Protein AF-A0A536V6M3-F1 (afdb_monomer_lite)

Foldseek 3Di:
DPPPDDDPVVVVVVVVLVVVLVVLVVVCVVVVLVCCCPVVVDDPVRSCVVVVVVVVVVVVCVVVLVVVCVVVVPNVVSVCVVSVVSVVVSVVVVD

pLDDT: mean 88.28, std 9.42, range [48.34, 97.19]

Structure (mmCIF, N/CA/C/O backbone):
data_AF-A0A536V6M3-F1
#
_entry.id   AF-A0A536V6M3-F1
#
loop_
_atom_site.group_PDB
_atom_site.id
_atom_site.type_symbol
_atom_site.label_atom_id
_atom_site.label_alt_id
_atom_site.label_comp_id
_atom_site.label_asym_id
_atom_site.label_entity_id
_atom_site.label_seq_id
_atom_site.pdbx_PDB_ins_code
_atom_site.Cartn_x
_atom_site.Cartn_y
_atom_site.Cartn_z
_atom_site.occupancy
_atom_site.B_iso_or_equiv
_atom_site.auth_seq_id
_atom_site.auth_comp_id
_atom_site.auth_asym_id
_atom_site.auth_atom_id
_atom_site.pdbx_PDB_model_num
ATOM 1 N N . MET A 1 1 ? -7.725 -26.811 33.284 1.00 48.34 1 MET A N 1
ATOM 2 C CA . MET A 1 1 ? -7.939 -26.698 31.825 1.00 48.34 1 MET A CA 1
ATOM 3 C C . MET A 1 1 ? -8.162 -25.225 31.510 1.00 48.34 1 MET A C 1
ATOM 5 O O . MET A 1 1 ? -9.211 -24.705 31.859 1.00 48.34 1 MET A O 1
ATOM 9 N N . GLN A 1 2 ? -7.157 -24.520 30.981 1.00 51.91 2 GLN A N 1
ATOM 10 C CA . GLN A 1 2 ? -7.327 -23.126 30.548 1.00 51.91 2 GLN A CA 1
ATOM 11 C C . GLN A 1 2 ? -8.332 -23.106 29.391 1.00 51.91 2 GLN A C 1
ATOM 13 O O . GLN A 1 2 ? -8.073 -23.691 28.339 1.00 51.91 2 GLN A O 1
ATOM 18 N N . GLN A 1 3 ? -9.496 -22.488 29.606 1.00 55.72 3 GLN A N 1
ATOM 19 C CA . GLN A 1 3 ? -10.445 -22.196 28.537 1.00 55.72 3 GLN A CA 1
ATOM 20 C C . GLN A 1 3 ? -9.702 -21.386 27.472 1.00 55.72 3 GLN A C 1
ATOM 22 O O . GLN A 1 3 ? -9.227 -20.285 27.746 1.00 55.72 3 GLN A O 1
ATOM 27 N N . ARG A 1 4 ? -9.562 -21.943 26.264 1.00 62.31 4 ARG A N 1
ATOM 28 C CA . ARG A 1 4 ? -9.085 -21.186 25.106 1.00 62.31 4 ARG A CA 1
ATOM 29 C C . ARG A 1 4 ? -10.141 -20.125 24.817 1.00 62.31 4 ARG A C 1
ATOM 31 O O . ARG A 1 4 ? -11.148 -20.427 24.184 1.00 62.31 4 ARG A O 1
ATOM 38 N N . ALA A 1 5 ? -9.950 -18.919 25.344 1.00 69.25 5 ALA A N 1
ATOM 39 C CA . ALA A 1 5 ? -10.794 -17.785 25.007 1.00 69.25 5 ALA A CA 1
ATOM 40 C C . ALA A 1 5 ? -10.767 -17.627 23.480 1.00 69.25 5 ALA A C 1
ATOM 42 O O . ALA A 1 5 ? -9.698 -17.480 22.885 1.00 69.25 5 ALA A O 1
ATOM 43 N N . SER A 1 6 ? -11.929 -17.746 22.838 1.00 80.94 6 SER A N 1
ATOM 44 C CA . SER A 1 6 ? -12.053 -17.550 21.397 1.00 80.94 6 SER A CA 1
ATOM 45 C C . SER A 1 6 ? -11.586 -16.140 21.045 1.00 80.94 6 SER A C 1
ATOM 47 O O . SER A 1 6 ? -12.018 -15.175 21.680 1.00 80.94 6 SER A O 1
ATOM 49 N N . LEU A 1 7 ? -10.721 -16.015 20.035 1.00 83.56 7 LEU A N 1
ATOM 50 C CA . LEU A 1 7 ? -10.275 -14.709 19.554 1.00 83.56 7 LEU A CA 1
ATOM 51 C C . LEU A 1 7 ? -11.488 -13.857 19.133 1.00 83.56 7 LEU A C 1
ATOM 53 O O . LEU A 1 7 ? -12.399 -14.387 18.488 1.00 83.56 7 LEU A O 1
ATOM 57 N N . PRO A 1 8 ? -11.513 -12.551 19.456 1.00 89.75 8 PRO A N 1
ATOM 58 C CA . PRO A 1 8 ? -12.586 -11.659 19.031 1.00 89.75 8 PRO A CA 1
ATOM 59 C C . PRO A 1 8 ? -12.764 -11.673 17.507 1.00 89.75 8 PRO A C 1
ATOM 61 O O . PRO A 1 8 ? -11.783 -11.694 16.764 1.00 89.75 8 PRO A O 1
ATOM 64 N N . GLY A 1 9 ? -14.006 -11.590 17.021 1.00 89.19 9 GLY A N 1
ATOM 65 C CA . GLY A 1 9 ? -14.297 -11.632 15.578 1.00 89.19 9 GLY A CA 1
ATOM 66 C C . GLY A 1 9 ? -13.600 -10.535 14.757 1.00 89.19 9 GLY A C 1
ATOM 67 O O . GLY A 1 9 ? -13.287 -10.742 13.588 1.00 89.19 9 GLY A O 1
ATOM 68 N N . SER A 1 10 ? -13.277 -9.393 15.373 1.00 88.81 10 SER A N 1
ATOM 69 C CA . SER A 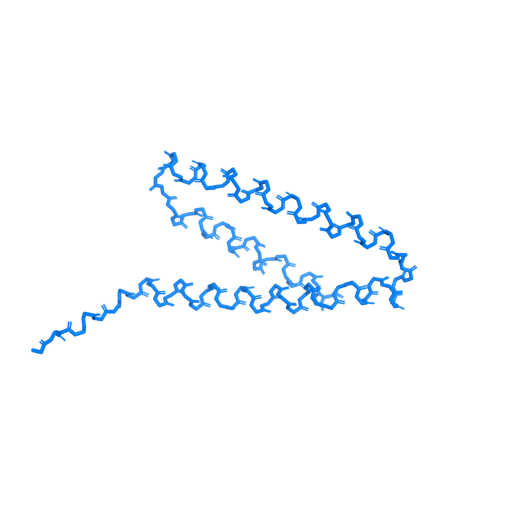1 10 ? -12.493 -8.324 14.741 1.00 88.81 10 SER A CA 1
ATOM 70 C C . SER A 1 10 ? -11.063 -8.745 14.399 1.00 88.81 10 SER A C 1
ATOM 72 O O . SER A 1 10 ? -10.534 -8.287 13.392 1.00 88.81 10 SER A O 1
ATOM 74 N N . VAL A 1 11 ? -10.452 -9.629 15.195 1.00 90.06 11 VAL A N 1
ATOM 75 C CA . VAL A 1 11 ? -9.106 -10.160 14.935 1.00 90.06 11 VAL A CA 1
ATOM 76 C C . VAL A 1 11 ? -9.126 -11.034 13.687 1.00 90.06 11 VAL A C 1
ATOM 78 O O . VAL A 1 11 ? -8.276 -10.871 12.819 1.00 90.06 11 VAL A O 1
ATOM 81 N N . TRP A 1 12 ? -10.135 -11.897 13.554 1.00 93.25 12 TRP A N 1
ATOM 82 C CA . TRP A 1 12 ? -10.328 -12.704 12.349 1.00 93.25 12 TRP A CA 1
ATOM 83 C C . TRP A 1 12 ? -10.570 -11.840 11.114 1.00 93.25 12 TRP A C 1
ATOM 85 O O . TRP A 1 12 ? -9.903 -12.028 10.100 1.00 93.25 12 TRP A O 1
ATOM 95 N N . ALA A 1 13 ? -11.475 -10.862 11.205 1.00 90.81 13 ALA A N 1
ATOM 96 C CA . ALA A 1 13 ? -11.775 -9.971 10.090 1.00 90.81 13 ALA A CA 1
ATOM 97 C C . ALA A 1 13 ? -10.536 -9.184 9.633 1.00 90.81 13 ALA A C 1
ATOM 99 O O . ALA A 1 13 ? -10.218 -9.176 8.447 1.00 90.81 13 ALA A O 1
ATOM 100 N N . LEU A 1 14 ? -9.803 -8.563 10.564 1.00 90.69 14 LEU A N 1
ATOM 101 C CA . LEU A 1 14 ? -8.580 -7.826 10.237 1.00 90.69 14 LEU A CA 1
ATOM 102 C C . LEU A 1 14 ? -7.467 -8.748 9.732 1.00 90.69 14 LEU A C 1
ATOM 104 O O . LEU A 1 14 ? -6.745 -8.359 8.822 1.00 90.69 14 LEU A O 1
ATOM 108 N N . GLY A 1 15 ? -7.359 -9.964 10.271 1.00 93.81 15 GLY A N 1
ATOM 109 C CA . GLY A 1 15 ? -6.403 -10.965 9.807 1.00 93.81 15 GLY A CA 1
ATOM 110 C C . GLY A 1 15 ? -6.623 -11.336 8.342 1.00 93.81 15 GLY A C 1
ATOM 111 O O . GLY A 1 15 ? -5.684 -11.279 7.555 1.00 93.81 15 GLY A O 1
ATOM 112 N N . PHE A 1 16 ? -7.865 -11.633 7.947 1.00 95.31 16 PHE A N 1
ATOM 113 C CA . PHE A 1 16 ? -8.190 -11.911 6.544 1.00 95.31 16 PHE A CA 1
ATOM 114 C C . PHE A 1 16 ? -7.980 -10.698 5.637 1.00 95.31 16 PHE A C 1
ATOM 116 O O . PHE A 1 16 ? -7.439 -10.849 4.545 1.00 95.31 16 PHE A O 1
ATOM 123 N N . VAL A 1 17 ? -8.374 -9.500 6.080 1.00 92.50 17 VAL A N 1
ATOM 124 C CA . VAL A 1 17 ? -8.163 -8.271 5.300 1.00 92.50 17 VAL A CA 1
ATOM 125 C C . VAL A 1 17 ? -6.672 -8.018 5.077 1.00 92.50 17 VAL A C 1
ATOM 127 O O . VAL A 1 17 ? -6.278 -7.766 3.942 1.00 92.50 17 VAL A O 1
ATOM 130 N N . SER A 1 18 ? -5.845 -8.141 6.119 1.00 92.19 18 SER A N 1
ATOM 131 C CA . SER A 1 18 ? -4.389 -7.992 6.008 1.00 92.19 18 SER A CA 1
ATOM 132 C C . SER A 1 18 ? -3.797 -9.050 5.085 1.00 92.19 18 SER A C 1
ATOM 134 O O . SER A 1 18 ? -3.089 -8.698 4.155 1.00 92.19 18 SER A O 1
ATOM 136 N N . LEU A 1 19 ? -4.154 -10.327 5.270 1.00 95.31 19 LEU A N 1
ATOM 137 C CA . LEU A 1 19 ? -3.666 -11.426 4.435 1.00 95.31 19 LEU A CA 1
ATOM 138 C C . LEU A 1 19 ? -3.958 -11.183 2.947 1.00 95.31 19 LEU A C 1
ATOM 140 O O . LEU A 1 19 ? -3.064 -11.279 2.113 1.00 95.31 19 LEU A O 1
ATOM 144 N N . LEU A 1 20 ? -5.209 -10.864 2.604 1.00 93.81 20 LEU A N 1
ATOM 145 C CA . LEU A 1 20 ? -5.606 -10.627 1.213 1.00 93.81 20 LEU A CA 1
ATOM 146 C C . LEU A 1 20 ? -4.934 -9.375 0.639 1.00 93.81 20 LEU A C 1
ATOM 148 O O . LEU A 1 20 ? -4.559 -9.348 -0.538 1.00 93.81 20 LEU A O 1
ATOM 152 N N . MET A 1 21 ? -4.775 -8.338 1.462 1.00 92.56 21 MET A N 1
ATOM 153 C CA . MET A 1 21 ? -4.082 -7.120 1.065 1.00 92.56 21 MET A CA 1
ATOM 154 C C . MET A 1 21 ? -2.600 -7.394 0.790 1.00 92.56 21 MET A C 1
ATOM 156 O O . MET A 1 21 ? -2.111 -6.980 -0.257 1.00 92.56 21 MET A O 1
ATOM 160 N N . ASP A 1 22 ? -1.921 -8.137 1.659 1.00 93.06 22 ASP A N 1
ATOM 161 C CA . ASP A 1 22 ? -0.503 -8.467 1.511 1.00 93.06 22 ASP A CA 1
ATOM 162 C C . ASP A 1 22 ? -0.278 -9.354 0.287 1.00 93.06 22 ASP A C 1
ATOM 164 O O . ASP A 1 22 ? 0.502 -8.991 -0.588 1.00 93.06 22 ASP A O 1
ATOM 168 N N . VAL A 1 23 ? -1.048 -10.439 0.136 1.00 93.50 23 VAL A N 1
ATOM 169 C CA . VAL A 1 23 ? -0.956 -11.330 -1.036 1.00 93.50 23 VAL A CA 1
ATOM 170 C C . VAL A 1 23 ? -1.103 -10.544 -2.339 1.00 93.50 23 VAL A C 1
ATOM 172 O O . VAL A 1 23 ? -0.312 -10.709 -3.263 1.00 93.50 23 VAL A O 1
ATOM 175 N N . SER A 1 24 ? -2.093 -9.654 -2.423 1.00 90.69 24 SER A N 1
ATOM 176 C CA . SER A 1 24 ? -2.301 -8.863 -3.639 1.00 90.69 24 SER A CA 1
ATOM 177 C C . SER A 1 24 ? -1.237 -7.788 -3.864 1.00 90.69 24 SER A C 1
ATOM 179 O O . SER A 1 24 ? -0.966 -7.457 -5.014 1.00 90.69 24 SER A O 1
ATOM 181 N N . SER A 1 25 ? -0.626 -7.244 -2.808 1.00 90.56 25 SER A N 1
ATOM 182 C CA . SER A 1 25 ? 0.496 -6.308 -2.947 1.00 90.56 25 SER A CA 1
ATOM 183 C C . SER A 1 25 ? 1.754 -7.031 -3.427 1.00 90.56 25 SER A C 1
ATOM 185 O O . SER A 1 25 ? 2.384 -6.578 -4.377 1.00 90.56 25 SER A O 1
ATOM 187 N N . GLU A 1 26 ? 2.082 -8.177 -2.833 1.00 91.75 26 GLU A N 1
ATOM 188 C CA . GLU A 1 26 ? 3.270 -8.973 -3.174 1.00 91.75 26 GLU A CA 1
ATOM 189 C C . GLU A 1 26 ? 3.223 -9.508 -4.614 1.00 91.75 26 GLU A C 1
ATOM 191 O O . GLU A 1 26 ? 4.238 -9.543 -5.314 1.00 91.75 26 GLU A O 1
ATOM 196 N N . MET A 1 27 ? 2.032 -9.854 -5.118 1.00 90.44 27 MET A N 1
ATOM 197 C CA . MET A 1 27 ? 1.863 -10.202 -6.535 1.00 90.44 27 MET A CA 1
ATOM 198 C C . MET A 1 27 ? 2.278 -9.056 -7.468 1.00 90.44 27 MET A C 1
ATOM 200 O O . MET A 1 27 ? 2.933 -9.298 -8.476 1.00 90.44 27 MET A O 1
ATOM 204 N N . ILE A 1 28 ? 1.933 -7.809 -7.137 1.00 88.94 28 ILE A N 1
ATOM 205 C CA . ILE A 1 28 ? 2.303 -6.646 -7.955 1.00 88.94 28 ILE A CA 1
ATOM 206 C C . ILE A 1 28 ? 3.787 -6.326 -7.777 1.00 88.94 28 ILE A C 1
ATOM 208 O O . ILE A 1 28 ? 4.484 -6.155 -8.772 1.00 88.94 28 ILE A O 1
ATOM 212 N N . HIS A 1 29 ? 4.286 -6.287 -6.539 1.00 88.75 29 HIS A N 1
ATOM 213 C CA . HIS A 1 29 ? 5.689 -5.973 -6.251 1.00 88.75 29 HIS A CA 1
ATOM 214 C C . HIS A 1 29 ? 6.665 -6.958 -6.901 1.00 88.75 29 HIS A C 1
ATOM 216 O O . HIS A 1 29 ? 7.715 -6.545 -7.376 1.00 88.75 29 HIS A O 1
ATOM 222 N N . SER A 1 30 ? 6.310 -8.241 -6.993 1.00 88.50 30 SER A N 1
ATOM 223 C CA . SER A 1 30 ? 7.158 -9.231 -7.669 1.00 88.50 30 SER A CA 1
ATOM 224 C C . SER A 1 30 ? 7.143 -9.115 -9.198 1.00 88.50 30 SER A C 1
ATOM 226 O O . SER A 1 30 ? 8.157 -9.378 -9.844 1.00 88.50 30 SER A O 1
ATOM 228 N N . LEU A 1 31 ? 6.013 -8.721 -9.796 1.00 90.50 31 LEU A N 1
ATOM 229 C CA . LEU A 1 31 ? 5.840 -8.694 -11.253 1.00 90.50 31 LEU A CA 1
ATOM 230 C C . LEU A 1 31 ? 6.195 -7.344 -11.888 1.00 90.50 31 LEU A C 1
ATOM 232 O O . LEU A 1 31 ? 6.688 -7.308 -13.017 1.00 90.50 31 LEU A O 1
ATOM 236 N N . LEU A 1 32 ? 5.959 -6.237 -11.184 1.00 91.38 32 LEU A N 1
ATOM 237 C CA . LEU A 1 32 ? 6.117 -4.883 -11.714 1.00 91.38 32 LEU A CA 1
ATOM 238 C C . LEU A 1 32 ? 7.550 -4.589 -12.203 1.00 91.38 32 LEU A C 1
ATOM 240 O O . LEU A 1 32 ? 7.685 -4.105 -13.329 1.00 91.38 32 LEU A O 1
ATOM 244 N N . PRO A 1 33 ? 8.627 -4.931 -11.468 1.00 92.25 33 PRO A N 1
ATOM 245 C CA . PRO A 1 33 ? 9.998 -4.662 -11.912 1.00 92.25 33 PRO A CA 1
ATOM 246 C C . PRO A 1 33 ? 10.356 -5.454 -13.168 1.00 92.25 33 PRO A C 1
ATOM 248 O O . PRO A 1 33 ? 10.968 -4.927 -14.098 1.00 92.25 33 PRO A O 1
ATOM 251 N N . VAL A 1 34 ? 9.912 -6.714 -13.227 1.00 92.75 34 VAL A N 1
ATOM 252 C CA . VAL A 1 34 ? 10.108 -7.583 -14.391 1.00 92.75 34 VAL A CA 1
ATOM 253 C C . VAL A 1 34 ? 9.410 -6.988 -15.609 1.00 92.75 34 VAL A C 1
ATOM 255 O O . VAL A 1 34 ? 10.021 -6.892 -16.672 1.00 92.75 34 VAL A O 1
ATOM 258 N N . PHE A 1 35 ? 8.168 -6.525 -15.462 1.00 91.62 35 PHE A N 1
ATOM 259 C CA . PHE A 1 35 ? 7.431 -5.857 -16.534 1.00 91.62 35 PHE A CA 1
ATOM 260 C C . PHE A 1 35 ? 8.124 -4.566 -16.999 1.00 91.62 35 PHE A C 1
ATOM 262 O O . PHE A 1 35 ? 8.290 -4.345 -18.199 1.00 91.62 35 PHE A O 1
ATOM 269 N N . MET A 1 36 ? 8.594 -3.738 -16.063 1.00 93.81 36 MET A N 1
ATOM 270 C CA . MET A 1 36 ? 9.292 -2.491 -16.378 1.00 93.81 36 MET A CA 1
ATOM 271 C C . MET A 1 36 ? 10.565 -2.725 -17.193 1.00 93.81 36 MET A C 1
ATOM 273 O O . MET A 1 36 ? 10.824 -1.984 -18.138 1.00 93.81 36 MET A O 1
ATOM 277 N N . VAL A 1 37 ? 11.348 -3.754 -16.869 1.00 95.44 37 VAL A N 1
ATOM 278 C CA . VAL A 1 37 ? 12.580 -4.060 -17.610 1.00 95.44 37 VAL A CA 1
ATOM 279 C C . VAL A 1 37 ? 12.276 -4.735 -18.947 1.00 95.44 37 VAL A C 1
ATOM 281 O O . VAL A 1 37 ? 12.841 -4.356 -19.969 1.00 95.44 37 VAL A O 1
ATOM 284 N N . THR A 1 38 ? 11.389 -5.732 -18.958 1.00 93.75 38 THR A N 1
ATOM 285 C CA . THR A 1 38 ? 11.192 -6.605 -20.129 1.00 93.75 38 THR A CA 1
ATOM 286 C C . THR A 1 38 ? 10.237 -6.034 -21.171 1.00 93.75 38 THR A C 1
ATOM 288 O O . THR A 1 38 ? 10.484 -6.195 -22.362 1.00 93.75 38 THR A O 1
ATOM 291 N N . VAL A 1 39 ? 9.163 -5.364 -20.744 1.00 93.38 39 VAL A N 1
ATOM 292 C CA . VAL A 1 39 ? 8.120 -4.841 -21.639 1.00 93.38 39 VAL A CA 1
ATOM 293 C C . VAL A 1 39 ? 8.322 -3.356 -21.905 1.00 93.38 39 VAL A C 1
ATOM 295 O O . VAL A 1 39 ? 8.261 -2.926 -23.053 1.00 93.38 39 VAL A O 1
ATOM 298 N N . LEU A 1 40 ? 8.593 -2.568 -20.860 1.00 92.25 40 LEU A N 1
ATOM 299 C CA . LEU A 1 40 ? 8.785 -1.119 -21.000 1.00 92.25 40 LEU A CA 1
ATOM 300 C C . LEU A 1 40 ? 10.228 -0.727 -21.358 1.00 92.25 40 LEU A C 1
ATOM 302 O O . LEU A 1 40 ? 10.480 0.440 -21.654 1.00 92.25 40 LEU A O 1
ATOM 306 N N . GLY A 1 41 ? 11.178 -1.670 -21.324 1.00 92.94 41 GLY A N 1
ATOM 307 C CA . GLY A 1 41 ? 12.588 -1.416 -21.644 1.00 92.94 41 GLY A CA 1
ATOM 308 C C . GLY A 1 41 ? 13.296 -0.487 -20.650 1.00 92.94 41 GLY A C 1
ATOM 309 O O . GLY A 1 41 ? 14.273 0.173 -21.005 1.00 92.94 41 GLY A O 1
ATOM 310 N N . SER A 1 42 ? 12.791 -0.385 -19.419 1.00 94.56 42 SER A N 1
ATOM 311 C CA . SER A 1 42 ? 13.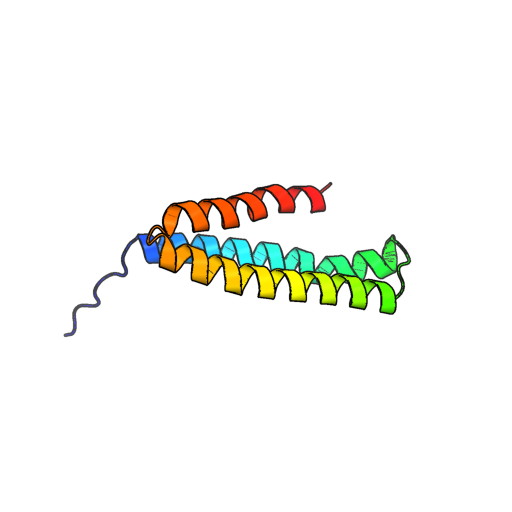351 0.485 -18.386 1.00 94.56 42 SER A CA 1
ATOM 312 C C . SER A 1 42 ? 14.688 -0.047 -17.867 1.00 94.56 42 SER A C 1
ATOM 314 O O . SER A 1 42 ? 14.909 -1.255 -17.773 1.00 94.56 42 SER A O 1
ATOM 316 N N . SER A 1 43 ? 15.593 0.862 -17.499 1.00 95.31 43 SER A N 1
ATOM 317 C CA . SER A 1 43 ? 16.897 0.485 -16.946 1.00 95.31 43 SER A CA 1
ATOM 318 C C . SER A 1 43 ? 16.782 0.033 -15.485 1.00 95.31 43 SER A C 1
ATOM 320 O O . SER A 1 43 ? 15.926 0.521 -14.745 1.00 95.31 43 SER A O 1
ATOM 322 N N . ALA A 1 44 ? 17.698 -0.829 -15.029 1.00 93.06 44 ALA A N 1
ATOM 323 C CA . ALA A 1 44 ? 17.748 -1.259 -13.626 1.00 93.06 44 ALA A CA 1
ATOM 324 C C . ALA A 1 44 ? 17.925 -0.080 -12.646 1.00 93.06 44 ALA A C 1
ATOM 326 O O . ALA A 1 44 ? 17.365 -0.097 -11.553 1.00 93.06 44 ALA A O 1
ATOM 327 N N . LEU A 1 45 ? 18.649 0.972 -13.053 1.00 96.19 45 LEU A N 1
ATOM 328 C CA . LEU A 1 45 ? 18.791 2.202 -12.267 1.00 96.19 45 LEU A CA 1
ATOM 329 C C . LEU A 1 45 ? 17.438 2.903 -12.085 1.00 96.19 45 LEU A C 1
ATOM 331 O O . LEU A 1 45 ? 17.100 3.325 -10.984 1.00 96.19 45 LEU A O 1
ATOM 335 N N . THR A 1 46 ? 16.661 3.021 -13.164 1.00 95.31 46 THR A N 1
ATOM 336 C CA . THR A 1 46 ? 15.339 3.660 -13.141 1.00 95.31 46 THR A CA 1
ATOM 337 C C . THR A 1 46 ? 14.370 2.888 -12.251 1.00 95.31 46 THR A C 1
ATOM 339 O O . THR A 1 46 ? 13.679 3.501 -11.442 1.00 95.31 46 THR A O 1
ATOM 342 N N . VAL A 1 47 ? 14.358 1.556 -12.356 1.00 95.62 47 VAL A N 1
ATOM 343 C CA . VAL A 1 47 ? 13.555 0.685 -11.486 1.00 95.62 47 VAL A CA 1
ATOM 344 C C . VAL A 1 47 ? 13.951 0.880 -10.024 1.00 95.62 47 VAL A C 1
ATOM 346 O O . VAL A 1 47 ? 13.088 1.183 -9.209 1.00 95.62 47 VAL A O 1
ATOM 349 N N . GLY A 1 48 ? 15.249 0.824 -9.707 1.00 95.12 48 GLY A N 1
ATOM 350 C CA . GLY A 1 48 ? 15.732 1.011 -8.338 1.00 95.12 48 GLY A CA 1
ATOM 351 C C . GLY A 1 48 ? 15.387 2.383 -7.748 1.00 95.12 48 GLY A C 1
ATOM 352 O O . GLY A 1 48 ? 15.035 2.477 -6.575 1.00 95.12 48 GLY A O 1
ATOM 353 N N . LEU A 1 49 ? 15.424 3.452 -8.553 1.00 97.19 49 LEU A N 1
ATOM 354 C CA . LEU A 1 49 ? 14.985 4.782 -8.117 1.00 97.19 49 LEU A CA 1
ATOM 355 C C . LEU A 1 49 ? 13.480 4.830 -7.828 1.00 97.19 49 LEU A C 1
ATOM 357 O O . LEU A 1 49 ? 13.073 5.442 -6.843 1.00 97.19 49 LEU A O 1
ATOM 361 N N . ILE A 1 50 ? 12.659 4.197 -8.671 1.00 94.69 50 ILE A N 1
ATOM 362 C CA . ILE A 1 50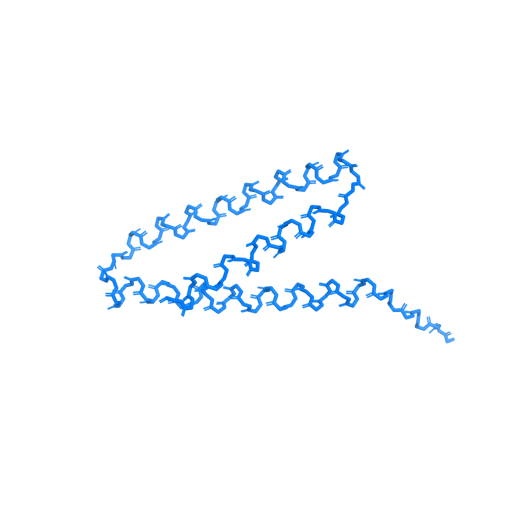 ? 11.201 4.162 -8.503 1.00 94.69 50 ILE A CA 1
ATOM 363 C C . ILE A 1 50 ? 10.819 3.332 -7.277 1.00 94.69 50 ILE A C 1
ATOM 365 O O . ILE A 1 50 ? 10.060 3.814 -6.439 1.00 94.69 50 ILE A O 1
ATOM 369 N N . GLU A 1 51 ? 11.362 2.122 -7.141 1.00 92.31 51 GLU A N 1
ATOM 370 C CA . GLU A 1 51 ? 11.100 1.254 -5.991 1.00 92.31 51 GLU A CA 1
ATOM 371 C C . GLU A 1 51 ? 11.588 1.888 -4.691 1.00 92.31 51 GLU A C 1
ATOM 373 O O . GLU A 1 51 ? 10.827 1.974 -3.729 1.00 92.31 51 GLU A O 1
ATOM 378 N N . GLY A 1 52 ? 12.811 2.426 -4.683 1.00 95.06 52 GLY A N 1
ATOM 379 C CA . GLY A 1 52 ? 13.365 3.095 -3.510 1.00 95.06 52 GLY A CA 1
ATOM 380 C C . GLY A 1 52 ? 12.544 4.316 -3.091 1.00 95.06 52 GLY A C 1
ATOM 381 O O . GLY A 1 52 ? 12.273 4.505 -1.904 1.00 95.06 52 GLY A O 1
ATOM 382 N N . ALA A 1 53 ? 12.090 5.131 -4.048 1.00 97.06 53 ALA A N 1
ATOM 383 C CA . ALA A 1 53 ? 11.211 6.261 -3.755 1.00 97.06 53 ALA A CA 1
ATOM 384 C C . ALA A 1 53 ? 9.840 5.804 -3.232 1.00 97.0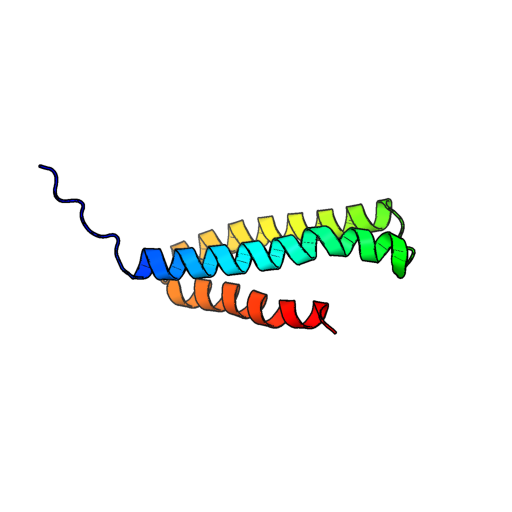6 53 ALA A C 1
ATOM 386 O O . ALA A 1 53 ? 9.325 6.395 -2.280 1.00 97.06 53 ALA A O 1
ATOM 387 N N . ALA A 1 54 ? 9.259 4.755 -3.822 1.00 92.75 54 ALA A N 1
ATOM 388 C CA . ALA A 1 54 ? 7.981 4.194 -3.396 1.00 92.75 54 ALA A CA 1
ATOM 389 C C . ALA A 1 54 ? 8.054 3.639 -1.966 1.00 92.75 54 ALA A C 1
ATOM 391 O O . ALA A 1 54 ? 7.177 3.926 -1.149 1.00 92.75 54 ALA A O 1
ATOM 392 N N . GLU A 1 55 ? 9.116 2.906 -1.634 1.00 93.25 55 GLU A N 1
ATOM 393 C CA . GLU A 1 55 ? 9.321 2.340 -0.302 1.00 93.25 55 GLU A CA 1
ATOM 394 C C . GLU A 1 55 ? 9.589 3.432 0.743 1.00 93.25 55 GLU A C 1
ATOM 396 O O . GLU A 1 55 ? 8.982 3.430 1.817 1.00 93.25 55 GLU A O 1
ATOM 401 N N . ALA A 1 56 ? 10.402 4.439 0.408 1.00 96.56 56 ALA A N 1
ATOM 402 C CA . ALA A 1 56 ? 10.621 5.596 1.271 1.00 96.56 56 ALA A CA 1
ATOM 403 C C . ALA A 1 56 ? 9.309 6.342 1.570 1.00 96.56 56 ALA A C 1
ATOM 405 O O . ALA A 1 56 ? 9.015 6.643 2.730 1.00 96.56 56 ALA A O 1
ATOM 406 N N . LEU A 1 57 ? 8.487 6.596 0.546 1.00 95.06 57 LEU A N 1
ATOM 407 C CA . LEU A 1 57 ? 7.161 7.199 0.705 1.00 95.06 57 LEU A CA 1
ATOM 408 C C . LEU A 1 57 ? 6.249 6.337 1.582 1.00 95.06 57 LEU A C 1
ATOM 410 O O . LEU A 1 57 ? 5.596 6.869 2.481 1.00 95.06 57 LEU A O 1
ATOM 414 N N . ALA A 1 58 ? 6.229 5.020 1.373 1.00 92.31 58 ALA A N 1
ATOM 415 C CA . ALA A 1 58 ? 5.426 4.102 2.172 1.00 92.31 58 ALA A CA 1
ATOM 416 C C . ALA A 1 58 ? 5.825 4.141 3.655 1.00 92.31 58 ALA A C 1
ATOM 418 O O . ALA A 1 58 ? 4.956 4.231 4.526 1.00 92.31 58 ALA A O 1
ATOM 419 N N . LEU A 1 59 ? 7.127 4.138 3.957 1.00 94.44 59 LEU A N 1
ATOM 420 C CA . LEU A 1 59 ? 7.640 4.230 5.325 1.00 94.44 59 LEU A CA 1
ATOM 421 C C . LEU A 1 59 ? 7.306 5.576 5.976 1.00 94.44 59 LEU A C 1
ATOM 423 O O . LEU A 1 59 ? 6.840 5.600 7.117 1.00 94.44 59 LEU A O 1
ATOM 427 N N . ILE A 1 60 ? 7.472 6.682 5.248 1.00 95.31 60 ILE A N 1
ATOM 428 C CA . ILE A 1 60 ? 7.088 8.022 5.709 1.00 95.31 60 ILE A CA 1
ATOM 429 C C . ILE A 1 60 ? 5.595 8.042 6.060 1.00 95.31 60 ILE A C 1
ATOM 431 O O . ILE A 1 60 ? 5.222 8.365 7.190 1.00 95.31 60 ILE A O 1
ATOM 435 N N . VAL A 1 61 ? 4.729 7.631 5.129 1.00 92.38 61 VAL A N 1
ATOM 436 C CA . VAL A 1 61 ? 3.273 7.603 5.336 1.00 92.38 61 VAL A CA 1
ATOM 437 C C . VAL A 1 61 ? 2.898 6.691 6.504 1.00 92.38 61 VAL A C 1
ATOM 439 O O . VAL A 1 61 ? 2.032 7.048 7.303 1.00 92.38 61 VAL A O 1
ATOM 442 N N . LYS A 1 62 ? 3.560 5.542 6.663 1.00 90.19 62 LYS A N 1
ATOM 443 C CA . LYS A 1 62 ? 3.327 4.613 7.777 1.00 90.19 62 LYS A CA 1
ATOM 444 C C . LYS A 1 62 ? 3.623 5.255 9.135 1.00 90.19 62 LYS A C 1
ATOM 446 O O . LYS A 1 62 ? 2.823 5.105 10.056 1.00 90.19 62 LYS A O 1
ATOM 451 N N . VAL A 1 63 ? 4.716 6.011 9.254 1.00 91.94 63 VAL A N 1
ATOM 452 C CA . VAL A 1 63 ? 5.047 6.743 10.489 1.00 91.94 63 VAL A CA 1
ATOM 453 C C . VAL A 1 63 ? 3.992 7.811 10.785 1.00 91.94 63 VAL A C 1
ATOM 455 O O . VAL A 1 63 ? 3.410 7.817 11.870 1.00 91.94 63 VAL A O 1
ATOM 458 N N . PHE A 1 64 ? 3.689 8.683 9.819 1.00 90.31 64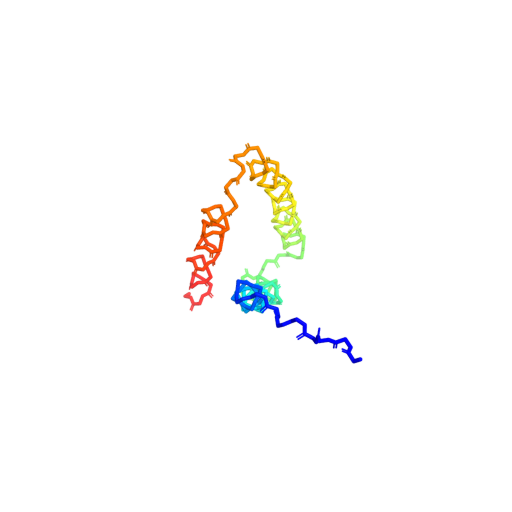 PHE A N 1
ATOM 459 C CA . PHE A 1 64 ? 2.744 9.783 10.035 1.00 90.31 64 PHE A CA 1
ATOM 460 C C . PHE A 1 64 ? 1.310 9.301 10.279 1.00 90.31 64 PHE A C 1
ATOM 462 O O . PHE A 1 64 ? 0.627 9.830 11.155 1.00 90.31 64 PHE A O 1
ATOM 469 N N . SER A 1 65 ? 0.855 8.277 9.557 1.00 88.06 65 SER A N 1
ATOM 470 C CA . SER A 1 65 ? -0.483 7.703 9.747 1.00 88.06 65 SER A CA 1
ATOM 471 C C . SER A 1 65 ? -0.647 7.043 11.116 1.00 88.06 65 SER A C 1
ATOM 473 O O . SER A 1 65 ? -1.720 7.160 11.707 1.00 88.06 65 SER A O 1
ATOM 475 N N . GLY A 1 66 ? 0.408 6.421 11.656 1.00 87.44 66 GLY A N 1
ATOM 476 C CA . GLY A 1 66 ? 0.420 5.887 13.018 1.00 87.44 66 GLY A CA 1
ATOM 477 C C . GLY A 1 66 ? 0.252 6.987 14.065 1.00 87.44 66 GLY A C 1
ATOM 478 O O . GLY A 1 66 ? -0.690 6.943 14.855 1.00 87.44 66 GLY A O 1
ATOM 479 N N . VAL A 1 67 ? 1.089 8.030 13.996 1.00 89.12 67 VAL A N 1
ATOM 480 C CA . VAL A 1 67 ? 1.006 9.192 14.902 1.00 89.12 67 VAL A CA 1
ATOM 481 C C . VAL A 1 67 ? -0.370 9.853 14.827 1.00 89.12 67 VAL A C 1
ATOM 483 O O . VAL A 1 67 ? -0.983 10.156 15.851 1.00 89.12 67 VAL A O 1
ATOM 486 N N . TRP A 1 68 ? -0.892 10.047 13.615 1.00 87.44 68 TRP A N 1
ATOM 487 C CA . TRP A 1 68 ? -2.189 10.682 13.418 1.00 87.44 68 TRP A CA 1
ATOM 488 C C . TRP A 1 68 ? -3.344 9.817 13.940 1.00 87.44 68 TRP A C 1
ATOM 490 O O . TRP A 1 68 ? -4.274 10.327 14.569 1.00 87.44 68 TRP A O 1
ATOM 500 N N . SER A 1 69 ? -3.261 8.499 13.740 1.00 89.00 69 SER A N 1
ATOM 501 C CA . SER A 1 69 ? -4.224 7.533 14.270 1.00 89.00 69 SER A CA 1
ATOM 502 C C . SER A 1 69 ? -4.259 7.522 15.792 1.00 89.00 69 SER A C 1
ATOM 504 O O . SER A 1 69 ? -5.345 7.486 16.378 1.00 89.00 69 SER A O 1
ATOM 506 N N . ASP A 1 70 ? -3.094 7.572 16.431 1.00 88.69 70 ASP A N 1
ATOM 507 C CA . ASP A 1 70 ? -2.998 7.590 17.886 1.00 88.69 70 ASP A CA 1
ATOM 508 C C . ASP A 1 70 ? -3.483 8.920 18.471 1.00 88.69 70 ASP A C 1
ATOM 510 O O . ASP A 1 70 ? -4.202 8.909 19.469 1.00 88.69 70 ASP A O 1
ATOM 514 N N . TYR A 1 71 ? -3.207 10.049 17.809 1.00 89.38 71 TYR A N 1
ATOM 515 C CA . TYR A 1 71 ? -3.715 11.360 18.226 1.00 89.38 71 TYR A CA 1
ATOM 516 C C . TYR A 1 71 ? -5.248 11.464 18.140 1.00 89.38 71 TYR A C 1
ATOM 518 O O . TYR A 1 71 ? -5.891 11.979 19.053 1.00 89.38 71 TYR A O 1
ATOM 526 N N . ILE A 1 72 ? -5.862 10.958 17.062 1.00 88.81 72 ILE A N 1
ATOM 527 C CA . ILE A 1 72 ? -7.328 10.990 16.889 1.00 88.81 72 ILE A CA 1
ATOM 528 C C . ILE A 1 72 ? -8.027 9.963 17.802 1.00 88.81 72 ILE A C 1
ATOM 530 O O . ILE A 1 72 ? -9.205 10.116 18.134 1.00 88.81 72 ILE A O 1
ATOM 534 N N . GLY A 1 73 ? -7.350 8.865 18.154 1.00 83.38 73 GLY A N 1
ATOM 535 C CA . GLY A 1 73 ? -7.920 7.759 18.930 1.00 83.38 73 GLY A CA 1
ATOM 536 C C . GLY A 1 73 ? -8.966 6.918 18.176 1.00 83.38 73 GLY A C 1
ATOM 537 O O . GLY A 1 73 ? -9.516 5.968 18.734 1.00 83.38 73 GLY A O 1
ATOM 538 N N . LYS A 1 74 ? -9.248 7.218 16.896 1.00 82.12 74 LYS A N 1
ATOM 539 C CA . LYS A 1 74 ? -10.210 6.489 16.045 1.00 82.12 74 LYS A CA 1
ATOM 540 C C . LYS A 1 74 ? -9.493 5.733 14.926 1.00 82.12 74 LYS A C 1
ATOM 542 O O . LYS A 1 74 ? -9.314 6.242 13.825 1.00 82.12 74 LYS A O 1
ATOM 547 N N . ARG A 1 75 ? -9.165 4.466 15.188 1.00 83.31 75 ARG A N 1
ATOM 548 C CA . ARG A 1 75 ? -8.395 3.601 14.270 1.00 83.31 75 ARG A CA 1
ATOM 549 C C . ARG A 1 75 ? -9.203 3.075 13.075 1.00 83.31 75 ARG A C 1
ATOM 551 O O . ARG A 1 75 ? -8.666 2.903 11.987 1.00 83.31 75 ARG A O 1
ATOM 558 N N . LYS A 1 76 ? -10.508 2.829 13.257 1.00 83.88 76 LYS A N 1
ATOM 559 C CA . LYS A 1 76 ? -11.366 2.190 12.237 1.00 83.88 76 LYS A CA 1
ATOM 560 C C . LYS A 1 76 ? -11.512 3.016 10.943 1.00 83.88 76 LYS A C 1
ATOM 562 O O . LYS A 1 76 ? -11.345 2.425 9.881 1.00 83.88 76 LYS A O 1
ATOM 567 N N . PRO A 1 77 ? -11.792 4.337 10.977 1.00 85.19 77 PRO A N 1
ATOM 568 C CA . PRO A 1 77 ? -11.908 5.132 9.751 1.00 85.19 77 PRO A CA 1
ATOM 569 C C . PRO A 1 77 ? -10.592 5.229 8.975 1.00 85.19 77 PRO A C 1
ATOM 571 O O . PRO A 1 77 ? -10.602 5.127 7.755 1.00 85.19 77 PRO A O 1
ATOM 574 N N . LEU A 1 78 ? -9.463 5.365 9.678 1.00 85.50 78 LEU A N 1
ATOM 575 C CA . LEU A 1 78 ? -8.141 5.447 9.052 1.00 85.50 78 LEU A CA 1
ATOM 576 C C . LEU A 1 78 ? -7.738 4.121 8.403 1.00 85.50 78 LEU A C 1
ATOM 578 O O . LEU A 1 78 ? -7.256 4.118 7.275 1.00 85.50 78 LEU A O 1
ATOM 582 N N . ALA A 1 79 ? -8.015 2.995 9.066 1.00 87.25 79 ALA A N 1
ATOM 583 C CA . ALA A 1 79 ? -7.809 1.675 8.479 1.00 87.25 79 ALA A CA 1
ATOM 584 C C . ALA A 1 79 ? -8.675 1.472 7.225 1.00 87.25 79 ALA A C 1
ATOM 586 O O . ALA A 1 79 ? -8.171 1.022 6.202 1.00 87.25 79 ALA A O 1
ATOM 587 N N . LEU A 1 80 ? -9.962 1.839 7.275 1.00 88.62 80 LEU A N 1
ATOM 588 C CA . LEU A 1 80 ? -10.852 1.744 6.113 1.00 88.62 80 LEU A CA 1
ATOM 589 C C . LEU A 1 80 ? -10.388 2.624 4.952 1.00 88.62 80 LEU A C 1
ATOM 591 O O . LEU A 1 80 ? -10.460 2.190 3.809 1.00 88.62 80 LEU A O 1
ATOM 595 N N . LEU A 1 81 ? -9.894 3.829 5.236 1.00 90.31 81 LEU A N 1
ATOM 596 C CA . LEU A 1 81 ? -9.361 4.722 4.214 1.00 90.31 81 LEU A CA 1
ATOM 597 C C . LEU A 1 81 ? -8.095 4.138 3.575 1.00 90.31 81 LEU A C 1
ATOM 599 O O . LEU A 1 81 ? -8.029 4.050 2.354 1.00 90.31 81 LEU A O 1
ATOM 603 N N . GLY A 1 82 ? -7.138 3.662 4.378 1.00 90.12 82 GLY A N 1
ATOM 604 C CA . GLY A 1 82 ? -5.906 3.050 3.871 1.00 90.12 82 GLY A CA 1
ATOM 605 C C . GLY A 1 82 ? -6.164 1.793 3.036 1.00 90.12 82 GLY A C 1
ATOM 606 O O . GLY A 1 82 ? -5.723 1.705 1.890 1.00 90.12 82 GLY A O 1
ATOM 607 N N . TYR A 1 83 ? -6.941 0.845 3.569 1.00 90.38 83 TYR A N 1
ATOM 608 C CA . TYR A 1 83 ? -7.305 -0.371 2.835 1.00 90.38 83 TYR A CA 1
ATOM 609 C C . TYR A 1 83 ? -8.183 -0.072 1.614 1.00 90.38 83 TYR A C 1
ATOM 611 O O . TYR A 1 83 ? -8.009 -0.703 0.575 1.00 90.38 83 TYR A O 1
ATOM 619 N N . GLY A 1 84 ? -9.096 0.898 1.709 1.00 90.81 84 GLY A N 1
ATOM 620 C CA . GLY A 1 84 ? -9.943 1.326 0.599 1.00 90.81 84 GLY A CA 1
ATOM 621 C C . GLY A 1 84 ? -9.134 1.931 -0.545 1.00 90.81 84 GLY A C 1
ATOM 622 O O . GLY A 1 84 ? -9.334 1.554 -1.694 1.00 90.81 84 GLY A O 1
ATOM 623 N N . MET A 1 85 ? -8.166 2.799 -0.238 1.00 90.31 85 MET A N 1
ATOM 624 C CA . MET A 1 85 ? -7.250 3.348 -1.240 1.00 90.31 85 MET A CA 1
ATOM 625 C C . MET A 1 85 ? -6.463 2.240 -1.943 1.00 90.31 85 MET A C 1
ATOM 627 O O . MET A 1 85 ? -6.448 2.200 -3.169 1.00 90.31 85 MET A O 1
ATOM 631 N N . ALA A 1 86 ? -5.873 1.305 -1.193 1.00 88.06 86 ALA A N 1
ATOM 632 C CA . ALA A 1 86 ? -5.141 0.188 -1.787 1.00 88.06 86 ALA A CA 1
ATOM 633 C C . ALA A 1 86 ? -6.041 -0.739 -2.627 1.00 88.06 86 ALA A C 1
ATOM 635 O O . ALA A 1 86 ? -5.626 -1.218 -3.679 1.00 88.06 86 ALA A O 1
ATOM 636 N N . ALA A 1 87 ? -7.288 -0.972 -2.212 1.00 88.62 87 ALA A N 1
ATOM 637 C CA . ALA A 1 87 ? -8.238 -1.757 -2.997 1.00 88.62 87 ALA A CA 1
ATOM 638 C C . ALA A 1 87 ? -8.641 -1.064 -4.312 1.00 88.62 87 ALA A C 1
ATOM 640 O O . ALA A 1 87 ? -8.887 -1.747 -5.301 1.00 88.62 87 ALA A O 1
ATOM 641 N N . LEU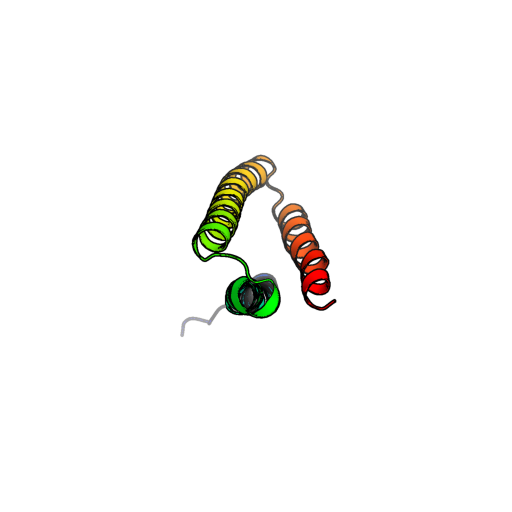 A 1 88 ? -8.688 0.273 -4.340 1.00 90.06 88 LEU A N 1
ATOM 642 C CA . LEU A 1 88 ? -9.027 1.052 -5.535 1.00 90.06 88 LEU A CA 1
ATOM 643 C C . LEU A 1 88 ? -7.864 1.184 -6.523 1.00 90.06 88 LEU A C 1
ATOM 645 O O . LEU A 1 88 ? -8.100 1.257 -7.725 1.00 90.06 88 LEU A O 1
ATOM 649 N N . THR A 1 89 ? -6.618 1.219 -6.046 1.00 87.44 89 THR A N 1
ATOM 650 C CA . THR A 1 89 ? -5.447 1.365 -6.924 1.00 87.44 89 THR A CA 1
ATOM 651 C C . THR A 1 89 ? -5.056 0.059 -7.604 1.00 87.44 89 THR A C 1
ATOM 653 O O . THR A 1 89 ? -4.609 0.079 -8.746 1.00 87.44 89 THR A O 1
ATOM 656 N N . LYS A 1 90 ? -5.244 -1.087 -6.944 1.00 85.06 90 LYS A N 1
ATOM 657 C CA . LYS A 1 90 ? -4.822 -2.399 -7.462 1.00 85.06 90 LYS A CA 1
ATOM 658 C C . LYS A 1 90 ? -5.438 -2.794 -8.816 1.00 85.06 90 LYS A C 1
ATOM 660 O O . LYS A 1 90 ? -4.687 -3.281 -9.656 1.00 85.06 90 LYS A O 1
ATOM 665 N N . PRO A 1 91 ? -6.734 -2.554 -9.097 1.00 85.06 91 PRO A N 1
ATOM 666 C CA . PRO A 1 91 ? -7.313 -2.805 -10.418 1.00 85.06 91 PRO A CA 1
ATOM 667 C C . PRO A 1 91 ? -6.639 -2.045 -11.565 1.00 85.06 91 PRO A C 1
ATOM 669 O O . PRO A 1 91 ? -6.672 -2.524 -12.692 1.00 85.06 91 PRO A O 1
ATOM 672 N N . LEU A 1 92 ? -5.994 -0.903 -11.297 1.00 83.38 92 LEU A N 1
ATOM 673 C CA . LEU A 1 92 ? -5.272 -0.139 -12.322 1.00 83.38 92 LEU A CA 1
ATOM 674 C C . LEU A 1 92 ? -4.041 -0.881 -12.861 1.00 83.38 92 LEU A C 1
ATOM 676 O O . LEU A 1 92 ? -3.564 -0.530 -13.928 1.00 83.38 92 LEU A O 1
ATOM 680 N N . PHE A 1 93 ? -3.533 -1.890 -12.145 1.00 74.56 93 PHE A N 1
ATOM 681 C CA . PHE A 1 93 ? -2.445 -2.753 -12.621 1.00 74.56 93 PHE A CA 1
ATOM 682 C C . PHE A 1 93 ? -2.936 -3.914 -13.495 1.00 74.56 93 PHE A C 1
ATOM 684 O O . PHE A 1 93 ? -2.124 -4.581 -14.129 1.00 74.56 93 PHE A O 1
ATOM 691 N N . ALA A 1 94 ? -4.241 -4.204 -13.483 1.00 67.44 94 ALA A N 1
ATOM 692 C CA . ALA A 1 94 ? -4.838 -5.283 -14.268 1.00 67.44 94 ALA A CA 1
ATOM 693 C C . ALA A 1 94 ? -5.317 -4.824 -15.659 1.00 67.44 94 ALA A C 1
ATOM 695 O O . ALA A 1 94 ? -5.728 -5.668 -16.456 1.00 67.44 94 ALA A O 1
ATOM 696 N N . VAL A 1 95 ? -5.297 -3.513 -15.923 1.00 55.78 95 VAL A N 1
ATOM 697 C CA . VAL A 1 95 ? -5.637 -2.878 -17.207 1.00 55.78 95 VAL A CA 1
ATOM 698 C C . VAL A 1 95 ? -4.352 -2.459 -17.902 1.00 55.78 95 VAL A C 1
ATOM 700 O O . VAL A 1 95 ? -4.249 -2.718 -19.120 1.00 55.78 95 VAL A O 1
#

Sequence (95 aa):
MQQRASLPGSVWALGFVSLLMDVSSEMIHSLLPVFMVTVLGSSALTVGLIEGAAEALALIVKVFSGVWSDYIGKRKPLALLGYGMAALTKPLFAV

Secondary structure (DSSP, 8-state):
----PPPPHHHHHHHHHHHHHHHHHHHHHHHHHHHHHHTS---HHHHHHHHHHHHHHHHHHHHHHHHHHHHH--HHHHHHHHHHHHHHHGGGG--

Radius of gyration: 17.73 Å; chains: 1; bounding box: 33×38×54 Å